Protein AF-X1Q0I4-F1 (afdb_monomer_lite)

Radius of gyration: 12.67 Å; chains: 1; bounding box: 29×26×35 Å

pLDDT: mean 94.73, std 5.37, range [65.88, 98.62]

Structure (mmCIF, N/CA/C/O backbone):
data_AF-X1Q0I4-F1
#
_entry.id   AF-X1Q0I4-F1
#
loop_
_atom_site.group_PDB
_atom_site.id
_atom_site.type_symbol
_atom_site.label_atom_id
_atom_site.label_alt_id
_atom_site.label_comp_id
_atom_site.label_asym_id
_atom_site.label_entity_id
_atom_site.label_seq_id
_atom_site.pdbx_PDB_ins_code
_atom_site.Cartn_x
_atom_site.Cartn_y
_atom_site.Cartn_z
_atom_site.occupancy
_atom_site.B_iso_or_equiv
_atom_site.auth_seq_id
_atom_site.auth_comp_id
_atom_site.auth_asym_id
_atom_site.auth_atom_id
_atom_site.pdbx_PDB_model_num
ATOM 1 N N . MET A 1 1 ? 5.621 -2.930 5.093 1.00 82.31 1 MET A N 1
ATOM 2 C CA . MET A 1 1 ? 5.048 -1.762 5.798 1.00 82.31 1 MET A CA 1
ATOM 3 C C . MET A 1 1 ? 3.550 -1.645 5.552 1.0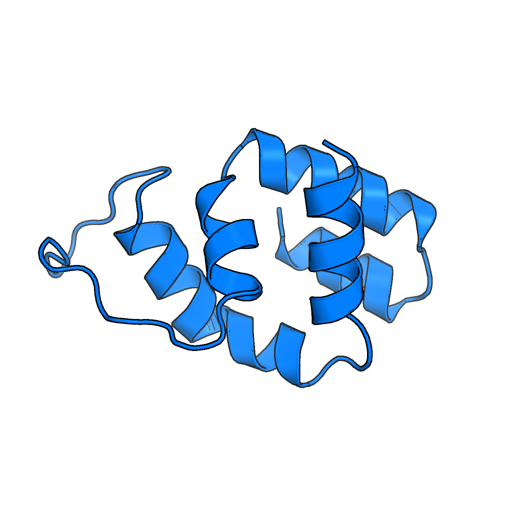0 82.31 1 MET A C 1
ATOM 5 O O . MET A 1 1 ? 2.805 -1.844 6.497 1.00 82.31 1 MET A O 1
ATOM 9 N N . TYR A 1 2 ? 3.084 -1.520 4.306 1.00 96.81 2 TYR A N 1
ATOM 10 C CA . TYR A 1 2 ? 1.644 -1.483 3.993 1.00 96.81 2 TYR A CA 1
ATOM 11 C C . TYR A 1 2 ? 0.802 -2.654 4.545 1.00 96.81 2 TYR A C 1
ATOM 13 O O . TYR A 1 2 ? -0.311 -2.435 5.007 1.00 96.81 2 TYR A O 1
ATOM 21 N N . GLY A 1 3 ? 1.323 -3.887 4.569 1.00 96.94 3 GLY A N 1
ATOM 22 C CA . GLY A 1 3 ? 0.603 -5.020 5.174 1.00 96.94 3 GLY A CA 1
ATOM 23 C C . GLY A 1 3 ? 0.296 -4.837 6.668 1.00 96.94 3 GLY A C 1
ATOM 24 O O . GLY A 1 3 ? -0.764 -5.249 7.127 1.00 96.94 3 GLY A O 1
ATOM 25 N N . ARG A 1 4 ? 1.178 -4.154 7.417 1.00 97.75 4 ARG A N 1
ATOM 26 C CA . ARG A 1 4 ? 0.941 -3.806 8.827 1.00 97.75 4 ARG A CA 1
ATOM 27 C C . ARG A 1 4 ? -0.208 -2.806 8.944 1.00 97.75 4 ARG A C 1
ATOM 29 O O . ARG A 1 4 ? -1.091 -3.015 9.765 1.00 97.75 4 ARG A O 1
ATOM 36 N N . ALA A 1 5 ? -0.219 -1.773 8.100 1.00 98.06 5 ALA A N 1
ATOM 37 C CA . ALA A 1 5 ? -1.299 -0.789 8.070 1.00 98.06 5 ALA A CA 1
ATOM 38 C C . ALA A 1 5 ? -2.660 -1.447 7.786 1.00 98.06 5 ALA A C 1
ATOM 40 O O . ALA A 1 5 ? -3.627 -1.186 8.495 1.00 98.06 5 ALA A O 1
ATOM 41 N N . LEU A 1 6 ? -2.721 -2.366 6.813 1.00 98.44 6 LEU A N 1
ATOM 42 C CA . LEU A 1 6 ? -3.951 -3.106 6.519 1.00 98.44 6 LEU A CA 1
ATOM 43 C C . LEU A 1 6 ? -4.399 -3.982 7.695 1.00 98.44 6 LEU A C 1
ATOM 45 O O . LEU A 1 6 ? -5.581 -3.990 8.025 1.00 98.44 6 LEU A O 1
ATOM 49 N N . ALA A 1 7 ? -3.476 -4.701 8.338 1.00 98.38 7 ALA A N 1
ATOM 50 C CA . ALA A 1 7 ? -3.803 -5.547 9.483 1.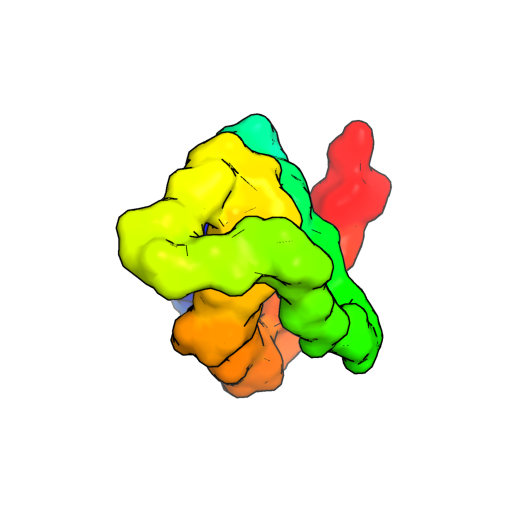00 98.38 7 ALA A CA 1
ATOM 51 C C . ALA A 1 7 ? -4.349 -4.727 10.665 1.00 98.38 7 ALA A C 1
ATOM 53 O O . ALA A 1 7 ? -5.375 -5.082 11.236 1.00 98.38 7 ALA A O 1
ATOM 54 N N . LEU A 1 8 ? -3.711 -3.599 10.994 1.00 98.62 8 LEU A N 1
ATOM 55 C CA . LEU A 1 8 ? -4.181 -2.685 12.043 1.00 98.62 8 LEU A CA 1
ATOM 56 C C . LEU A 1 8 ? -5.565 -2.114 11.709 1.00 98.62 8 LEU A C 1
ATOM 58 O O . LEU A 1 8 ? -6.451 -2.092 12.563 1.00 98.62 8 LEU A O 1
ATOM 62 N N . TYR A 1 9 ? -5.788 -1.743 10.445 1.00 98.38 9 TYR A N 1
ATOM 63 C CA . TYR A 1 9 ? -7.093 -1.286 9.975 1.00 98.38 9 TYR A CA 1
ATOM 64 C C . TYR A 1 9 ? -8.171 -2.369 10.141 1.00 98.38 9 TYR A C 1
ATOM 66 O O . TYR A 1 9 ? -9.253 -2.091 10.655 1.00 98.38 9 TYR A O 1
ATOM 74 N N . GLN A 1 10 ? -7.869 -3.619 9.772 1.00 98.06 10 GLN A N 1
ATOM 75 C CA . GLN A 1 10 ? -8.773 -4.764 9.945 1.00 98.06 10 GLN A CA 1
ATOM 76 C C . GLN A 1 10 ? -9.099 -5.052 11.418 1.00 98.06 10 GLN A C 1
ATOM 78 O O . GLN A 1 10 ? -10.199 -5.510 11.719 1.00 98.06 10 GLN A O 1
ATOM 83 N N . LEU A 1 11 ? -8.173 -4.759 12.334 1.00 98.31 11 LEU A N 1
ATOM 84 C CA . LEU A 1 11 ? -8.372 -4.874 13.782 1.00 98.31 11 LEU A CA 1
ATOM 85 C C . LEU A 1 11 ? -9.139 -3.685 14.390 1.00 98.31 11 LEU A C 1
ATOM 87 O O . LEU A 1 11 ? -9.394 -3.675 15.592 1.00 98.31 11 LEU A O 1
ATOM 91 N N . GLY A 1 12 ? -9.504 -2.676 13.591 1.00 97.75 12 GLY A N 1
ATOM 92 C CA . GLY A 1 12 ? -10.161 -1.456 14.066 1.00 97.75 12 GLY A CA 1
ATOM 93 C C . GLY A 1 12 ? -9.225 -0.476 14.785 1.00 97.75 12 GLY A C 1
ATOM 94 O O . GLY A 1 12 ? -9.691 0.524 15.330 1.00 97.75 12 GLY A O 1
ATOM 95 N N . GLN A 1 13 ? -7.914 -0.726 14.770 1.00 98.25 13 GLN A N 1
ATOM 96 C CA . GLN A 1 13 ? -6.885 0.116 15.388 1.00 98.25 13 GLN A CA 1
ATOM 97 C C . GLN A 1 13 ? -6.524 1.271 14.451 1.00 98.25 13 GLN A C 1
ATOM 99 O O . GLN A 1 13 ? -5.497 1.262 13.773 1.00 98.25 13 GLN A O 1
ATOM 104 N N . ARG A 1 14 ? -7.449 2.230 14.319 1.00 96.38 14 ARG A N 1
ATOM 105 C CA . ARG A 1 14 ? -7.390 3.235 13.249 1.00 96.38 14 ARG A CA 1
ATOM 106 C C . ARG A 1 14 ? -6.217 4.205 13.387 1.00 96.38 14 ARG A C 1
ATOM 108 O O . ARG A 1 14 ? -5.627 4.534 12.369 1.00 96.38 14 ARG A O 1
ATOM 115 N N . VAL A 1 15 ? -5.863 4.630 14.600 1.00 96.94 15 VAL A N 1
ATOM 116 C CA . VAL A 1 15 ? -4.754 5.579 14.820 1.00 96.94 15 VAL A CA 1
ATOM 117 C C . VAL A 1 15 ? -3.424 4.934 14.433 1.00 96.94 15 VAL A C 1
ATOM 119 O O . VAL A 1 15 ? -2.679 5.472 13.622 1.00 96.94 15 VAL A O 1
ATOM 122 N N . GLU A 1 16 ? -3.177 3.720 14.914 1.00 98.06 16 GLU A N 1
ATOM 123 C CA . GLU A 1 16 ? -1.964 2.964 14.616 1.00 98.06 16 GLU A CA 1
ATOM 124 C C . GLU A 1 16 ? -1.892 2.570 13.133 1.00 98.06 16 GLU A C 1
ATOM 126 O O . GLU A 1 16 ? -0.808 2.500 12.552 1.00 98.06 16 GLU A O 1
ATOM 131 N N . ALA A 1 17 ? -3.043 2.314 12.500 1.00 98.19 17 ALA A N 1
ATOM 132 C CA . ALA A 1 17 ? -3.117 2.087 11.062 1.00 98.19 17 ALA A CA 1
ATOM 133 C C . ALA A 1 17 ? -2.739 3.342 10.264 1.00 98.19 17 ALA A C 1
ATOM 135 O O . ALA A 1 17 ? -2.058 3.210 9.249 1.00 98.19 17 ALA A O 1
ATOM 136 N N . GLU A 1 18 ? -3.165 4.534 10.700 1.00 97.56 18 GLU A N 1
ATOM 137 C CA . GLU A 1 18 ? -2.804 5.810 10.066 1.00 97.56 18 GLU A CA 1
ATOM 138 C C . GLU A 1 18 ? -1.303 6.075 10.181 1.00 97.56 18 GLU A C 1
ATOM 140 O O . GLU A 1 18 ? -0.667 6.365 9.169 1.00 97.56 18 GLU A O 1
ATOM 145 N N . GLU A 1 19 ? -0.720 5.889 11.365 1.00 97.25 19 GLU A N 1
ATOM 146 C CA . GLU A 1 19 ? 0.726 6.025 11.587 1.00 97.25 19 GLU A CA 1
ATOM 147 C C . GLU A 1 19 ? 1.519 5.050 10.707 1.00 97.25 19 GLU A C 1
ATOM 149 O O . GLU A 1 19 ? 2.388 5.455 9.933 1.00 97.25 19 GLU A O 1
ATOM 154 N N . ALA A 1 20 ? 1.161 3.761 10.741 1.00 98.06 20 ALA A N 1
ATOM 155 C CA . ALA A 1 20 ? 1.825 2.738 9.939 1.00 98.06 20 ALA A CA 1
ATOM 156 C C . ALA A 1 20 ? 1.655 2.968 8.429 1.00 98.06 20 ALA A C 1
ATOM 158 O O . ALA A 1 20 ? 2.526 2.583 7.643 1.00 98.06 20 ALA A O 1
ATOM 159 N N . LEU A 1 21 ? 0.526 3.546 8.005 1.00 97.88 21 LEU A N 1
ATOM 160 C CA . LEU A 1 21 ? 0.310 3.910 6.611 1.00 97.88 21 LEU A CA 1
ATOM 161 C C . LEU A 1 21 ? 1.144 5.134 6.230 1.00 97.88 21 LEU A C 1
ATOM 163 O O . LEU A 1 21 ? 1.737 5.114 5.157 1.00 97.88 21 LEU A O 1
ATOM 167 N N . SER A 1 22 ? 1.249 6.148 7.093 1.00 96.94 22 SER A N 1
ATOM 168 C CA . SER A 1 22 ? 2.088 7.329 6.854 1.00 96.94 22 SER A CA 1
ATOM 169 C C . SER A 1 22 ? 3.547 6.939 6.635 1.00 96.94 22 SER A C 1
ATOM 171 O O . SER A 1 22 ? 4.115 7.270 5.598 1.00 96.94 22 SER A O 1
ATOM 173 N N . GLU A 1 23 ? 4.114 6.122 7.527 1.00 96.75 23 GLU A N 1
ATOM 174 C CA . GLU A 1 23 ? 5.478 5.588 7.382 1.00 96.75 23 GLU A CA 1
ATOM 175 C C . GLU A 1 23 ? 5.655 4.812 6.063 1.00 96.75 23 GLU A C 1
ATOM 177 O O . GLU A 1 23 ? 6.673 4.910 5.373 1.00 96.75 23 GLU A O 1
ATOM 182 N N . ALA A 1 24 ? 4.646 4.021 5.682 1.00 97.31 24 ALA A N 1
ATOM 183 C CA . ALA A 1 24 ? 4.686 3.244 4.450 1.00 97.31 24 ALA A CA 1
ATOM 184 C C . ALA A 1 24 ? 4.624 4.131 3.193 1.00 97.31 24 ALA A C 1
ATOM 186 O O . ALA A 1 24 ? 5.293 3.821 2.203 1.00 97.31 24 ALA A O 1
ATOM 187 N N . MET A 1 25 ? 3.839 5.209 3.237 1.00 96.81 25 MET A N 1
ATOM 188 C CA . MET A 1 25 ? 3.713 6.197 2.164 1.00 96.81 25 MET A CA 1
ATOM 189 C C . MET A 1 25 ? 4.973 7.046 2.018 1.00 96.81 25 MET A C 1
ATOM 191 O O . MET A 1 25 ? 5.385 7.299 0.893 1.00 96.81 25 MET A O 1
ATOM 195 N N . GLU A 1 26 ? 5.631 7.413 3.116 1.00 95.75 26 GLU A N 1
ATOM 196 C CA . GLU A 1 26 ? 6.919 8.117 3.074 1.00 95.75 26 GLU A CA 1
ATOM 197 C C . GLU A 1 26 ? 8.006 7.277 2.392 1.00 95.75 26 GLU A C 1
ATOM 199 O O . GLU A 1 26 ? 8.801 7.790 1.606 1.00 95.75 26 GLU A O 1
ATOM 204 N N . PHE A 1 27 ? 8.028 5.968 2.656 1.00 95.50 27 PHE A N 1
ATOM 205 C CA . PHE A 1 27 ? 9.052 5.082 2.107 1.00 95.50 27 PHE A CA 1
ATOM 206 C C . PHE A 1 27 ? 8.756 4.614 0.676 1.00 95.50 27 PHE A C 1
ATOM 208 O O . PHE A 1 27 ? 9.670 4.450 -0.130 1.00 95.50 27 PHE A O 1
ATOM 215 N N . LEU A 1 28 ? 7.486 4.355 0.353 1.00 96.69 28 LEU A N 1
ATOM 216 C CA . LEU A 1 28 ? 7.047 3.827 -0.943 1.00 96.69 28 LEU A CA 1
ATOM 217 C C . LEU A 1 28 ? 5.762 4.539 -1.402 1.00 96.69 28 LEU A C 1
ATOM 219 O O . LEU A 1 28 ? 4.695 3.914 -1.432 1.00 96.69 28 LEU A O 1
ATOM 223 N N . PRO A 1 29 ? 5.834 5.825 -1.785 1.00 96.56 29 PRO A N 1
ATOM 224 C CA . PRO A 1 29 ? 4.652 6.637 -2.097 1.00 96.56 29 PRO A CA 1
ATOM 225 C C . PRO A 1 29 ? 3.859 6.096 -3.292 1.00 96.56 29 PRO A C 1
ATOM 227 O O . PRO A 1 29 ? 2.629 6.033 -3.261 1.00 96.56 29 PRO A O 1
ATOM 230 N N . LEU A 1 30 ? 4.557 5.582 -4.313 1.00 96.88 30 LEU A N 1
ATOM 231 C CA . LEU A 1 30 ? 3.917 5.045 -5.516 1.00 96.88 30 LEU A CA 1
ATOM 232 C C . LEU A 1 30 ? 3.026 3.830 -5.235 1.00 96.88 30 LEU A C 1
ATOM 234 O O . LEU A 1 30 ? 2.115 3.557 -6.012 1.00 96.88 30 LEU A O 1
ATOM 238 N N . VAL A 1 31 ? 3.253 3.102 -4.136 1.00 97.56 31 VAL A N 1
ATOM 239 C CA . VAL A 1 31 ? 2.393 1.978 -3.744 1.00 97.56 31 VAL A CA 1
ATOM 240 C C . VAL A 1 31 ? 1.007 2.473 -3.329 1.00 97.56 31 VAL A C 1
ATOM 242 O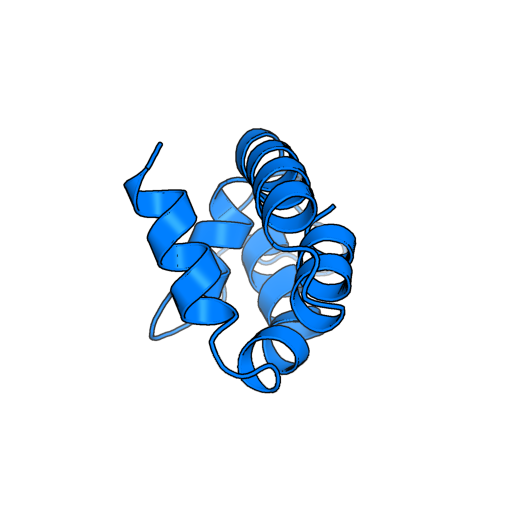 O . VAL A 1 31 ? 0.012 1.895 -3.764 1.00 97.56 31 VAL A O 1
ATOM 245 N N . ALA A 1 32 ? 0.918 3.538 -2.528 1.00 97.19 32 ALA A N 1
ATOM 246 C CA . ALA A 1 32 ? -0.367 4.10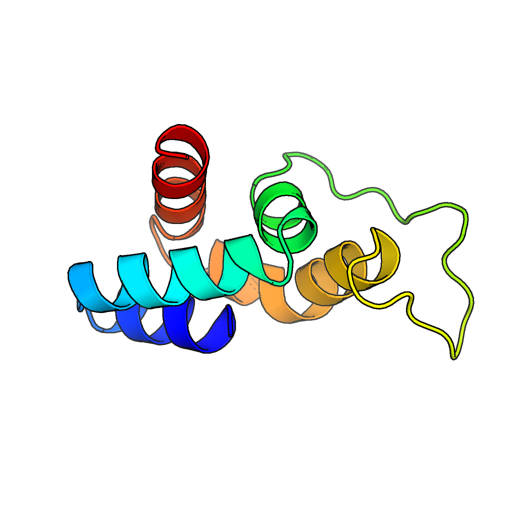9 -2.127 1.00 97.19 32 ALA A CA 1
ATOM 247 C C . ALA A 1 32 ? -1.124 4.672 -3.330 1.00 97.19 32 ALA A C 1
ATOM 249 O O . ALA A 1 32 ? -2.309 4.377 -3.498 1.00 97.19 32 ALA A O 1
ATOM 250 N N . GLU A 1 33 ? -0.432 5.399 -4.212 1.00 96.69 33 GLU A N 1
ATOM 251 C CA . GLU A 1 33 ? -1.016 5.863 -5.471 1.00 96.69 33 GLU A CA 1
ATOM 252 C C . GLU A 1 33 ? -1.530 4.693 -6.314 1.00 96.69 33 GLU A C 1
ATOM 254 O O . GLU A 1 33 ? -2.643 4.735 -6.840 1.00 96.69 33 GLU A O 1
ATOM 259 N N . GLU A 1 34 ? -0.735 3.629 -6.447 1.00 97.75 34 GLU A N 1
ATOM 260 C CA . GLU A 1 34 ? -1.124 2.455 -7.218 1.00 97.75 34 GLU A CA 1
ATOM 261 C C . GLU A 1 34 ? -2.326 1.745 -6.601 1.00 97.75 34 GLU A C 1
ATOM 263 O O . GLU A 1 34 ? -3.195 1.323 -7.352 1.00 97.75 34 GLU A O 1
ATOM 268 N N . LEU A 1 35 ? -2.446 1.663 -5.273 1.00 97.56 35 LEU A N 1
ATOM 269 C CA . LEU A 1 35 ? -3.592 1.041 -4.601 1.00 97.56 35 LEU A CA 1
ATOM 270 C C . LEU A 1 35 ? -4.922 1.734 -4.916 1.00 97.56 35 LEU A C 1
ATOM 272 O O . LEU A 1 35 ? -5.934 1.053 -5.099 1.00 97.56 35 LEU A O 1
ATOM 276 N N . VAL A 1 36 ? -4.935 3.067 -4.992 1.00 96.81 36 VAL A N 1
ATOM 277 C CA . VAL A 1 36 ? -6.177 3.846 -5.147 1.00 96.81 36 VAL A CA 1
ATOM 278 C C . VAL A 1 36 ? -6.592 4.074 -6.601 1.00 96.81 36 VAL A C 1
ATOM 280 O O . VAL A 1 36 ? -7.722 4.520 -6.842 1.00 96.81 36 VAL A O 1
ATOM 283 N N . LYS A 1 37 ? -5.722 3.755 -7.572 1.00 95.31 37 LYS A N 1
ATOM 284 C CA . LYS A 1 37 ? -6.009 3.877 -9.011 1.00 95.31 37 LYS A CA 1
ATOM 285 C C . LYS A 1 37 ? -7.250 3.078 -9.407 1.00 95.31 37 LYS A C 1
ATOM 287 O O . LYS A 1 37 ? -7.455 1.944 -8.995 1.00 95.31 37 LYS A O 1
ATOM 292 N N . GLY A 1 38 ? -8.046 3.646 -10.314 1.00 90.62 38 GLY A N 1
ATOM 293 C CA . GLY A 1 38 ? -9.162 2.925 -10.940 1.00 90.62 38 GLY A CA 1
ATOM 294 C C . GLY A 1 38 ? -8.714 1.879 -11.968 1.00 90.62 38 GLY A C 1
ATOM 295 O O . GLY A 1 38 ? -9.461 0.959 -12.292 1.00 90.62 38 GLY A O 1
ATOM 296 N N . ARG A 1 39 ? -7.492 2.008 -12.504 1.00 92.38 39 ARG A N 1
ATOM 297 C CA . ARG A 1 39 ? -6.920 1.078 -13.482 1.00 92.38 39 ARG A CA 1
ATOM 298 C C . ARG A 1 39 ? -5.410 0.953 -13.298 1.00 92.38 39 ARG A C 1
ATOM 300 O O . ARG A 1 39 ? -4.694 1.940 -13.436 1.00 92.38 39 ARG A O 1
ATOM 307 N N . HIS A 1 40 ? -4.951 -0.279 -13.121 1.00 94.06 40 HIS A N 1
ATOM 308 C CA . HIS A 1 40 ? -3.551 -0.629 -12.871 1.00 94.06 40 HIS A CA 1
ATOM 309 C C . HIS A 1 40 ? -2.934 -1.149 -14.166 1.00 94.06 40 HIS A C 1
ATOM 311 O O . HIS A 1 40 ? -3.155 -2.292 -14.572 1.00 94.06 40 HIS A O 1
ATOM 317 N N . ARG A 1 41 ? -2.259 -0.271 -14.910 1.00 92.19 41 ARG A N 1
ATOM 318 C CA . ARG A 1 41 ? -1.616 -0.653 -16.173 1.00 92.19 41 ARG A CA 1
ATOM 319 C C . ARG A 1 41 ? -0.214 -1.159 -15.873 1.00 92.19 41 ARG A C 1
ATOM 321 O O . ARG A 1 41 ? 0.548 -0.458 -15.221 1.00 92.19 41 ARG A O 1
ATOM 328 N N . LYS A 1 42 ? 0.133 -2.323 -16.427 1.00 91.88 42 LYS A N 1
ATOM 329 C CA . LYS A 1 42 ? 1.498 -2.850 -16.391 1.00 91.88 42 LYS A CA 1
ATOM 330 C C . LYS A 1 42 ? 2.493 -1.779 -16.886 1.00 91.88 42 LYS A C 1
ATOM 332 O O . LYS A 1 42 ? 2.322 -1.302 -18.014 1.00 91.88 42 LYS A O 1
ATOM 337 N N . PRO A 1 43 ? 3.505 -1.406 -16.081 1.00 90.25 43 PRO A N 1
ATOM 338 C CA . PRO A 1 43 ? 4.565 -0.494 -16.497 1.00 90.25 43 PRO A CA 1
ATOM 339 C C . PRO A 1 43 ? 5.308 -1.006 -17.735 1.00 90.25 43 PRO A C 1
ATOM 341 O O . PRO A 1 43 ? 5.456 -2.216 -17.923 1.00 90.25 43 PRO A O 1
ATOM 344 N N . LYS A 1 44 ? 5.776 -0.084 -18.585 1.00 85.00 44 LYS A N 1
ATOM 345 C CA . LYS A 1 44 ? 6.522 -0.430 -19.809 1.00 85.00 44 LYS A CA 1
ATOM 346 C C . LYS A 1 44 ? 7.871 -1.075 -19.494 1.00 85.00 44 LYS A C 1
ATOM 348 O O . LYS A 1 44 ? 8.261 -2.010 -20.182 1.00 85.00 44 LYS A O 1
ATOM 353 N N . ASP A 1 45 ? 8.505 -0.632 -18.415 1.00 79.25 45 ASP A N 1
ATOM 354 C CA . ASP A 1 45 ? 9.853 -1.046 -18.014 1.00 79.25 45 ASP A CA 1
ATOM 355 C C . ASP A 1 45 ? 9.844 -2.257 -17.066 1.00 79.25 45 ASP A C 1
ATOM 357 O O . ASP A 1 45 ? 10.799 -2.497 -16.334 1.00 79.25 45 ASP A O 1
ATOM 361 N N . LEU A 1 46 ? 8.752 -3.037 -17.053 1.00 85.19 46 LEU A N 1
ATOM 362 C CA . LEU A 1 46 ? 8.645 -4.230 -16.216 1.00 85.19 46 LEU A CA 1
ATOM 363 C C . LEU A 1 46 ? 9.593 -5.323 -16.737 1.00 85.19 46 LEU A C 1
ATOM 365 O O . LEU A 1 46 ? 9.231 -6.097 -17.630 1.00 85.19 46 LEU A O 1
ATOM 369 N N . HIS A 1 47 ? 10.795 -5.398 -16.171 1.00 82.38 47 HIS A N 1
ATOM 370 C CA . HIS A 1 47 ? 11.790 -6.396 -16.542 1.00 82.38 47 HIS A CA 1
ATOM 371 C C . HIS A 1 47 ? 11.658 -7.652 -15.665 1.00 82.38 47 HIS A C 1
ATOM 373 O O . HIS A 1 47 ? 11.723 -7.558 -14.439 1.00 82.38 47 HIS A O 1
ATOM 379 N N . PRO A 1 48 ? 11.507 -8.855 -16.245 1.00 81.00 48 PRO A N 1
ATOM 380 C CA . PRO A 1 48 ? 11.523 -10.090 -15.467 1.00 81.00 48 PRO A CA 1
ATOM 381 C C . PRO A 1 48 ? 12.823 -10.217 -14.660 1.00 81.00 48 PRO A C 1
ATOM 383 O O . PRO A 1 48 ? 13.907 -9.999 -15.200 1.00 81.00 48 PRO A O 1
ATOM 386 N N . GLY A 1 49 ? 12.712 -10.555 -13.375 1.00 83.75 49 GLY A N 1
ATOM 387 C CA . GLY A 1 49 ? 13.860 -10.741 -12.479 1.00 83.75 49 GLY A CA 1
ATOM 388 C C . GLY A 1 49 ? 14.434 -9.464 -11.854 1.00 83.75 49 GLY A C 1
ATOM 389 O O . GLY A 1 49 ? 15.331 -9.573 -11.024 1.00 83.75 49 GLY A O 1
ATOM 390 N N . TYR A 1 50 ? 13.908 -8.282 -12.193 1.00 88.25 50 TYR A N 1
ATOM 391 C CA . TYR A 1 50 ? 14.315 -7.012 -11.591 1.00 88.25 50 TYR A CA 1
ATOM 392 C C . TYR A 1 50 ? 13.098 -6.236 -11.093 1.00 88.25 50 TYR A C 1
ATOM 394 O O . TYR A 1 50 ? 12.022 -6.280 -11.687 1.00 88.25 50 TYR A O 1
ATOM 402 N N . VAL A 1 51 ? 13.288 -5.525 -9.987 1.00 91.50 51 VAL A N 1
ATOM 403 C CA . VAL A 1 51 ? 12.320 -4.576 -9.441 1.00 91.50 51 VAL A CA 1
ATOM 404 C C . VAL A 1 51 ? 13.086 -3.328 -9.037 1.00 91.50 51 VAL A C 1
ATOM 406 O O . VAL A 1 51 ? 14.064 -3.404 -8.291 1.00 91.50 51 VAL A O 1
ATOM 409 N N . THR A 1 52 ? 12.634 -2.182 -9.521 1.00 93.62 52 THR A N 1
ATOM 410 C CA . THR A 1 52 ? 13.154 -0.879 -9.135 1.00 93.62 52 THR A CA 1
ATOM 411 C C . THR A 1 52 ? 12.614 -0.546 -7.754 1.00 93.62 52 THR A C 1
ATOM 413 O O . THR A 1 52 ? 11.409 -0.401 -7.557 1.00 93.62 52 THR A O 1
ATOM 416 N N . HIS A 1 53 ? 13.500 -0.438 -6.767 1.00 93.38 53 HIS A N 1
ATOM 417 C CA . HIS A 1 53 ? 13.097 -0.038 -5.423 1.00 93.38 53 HIS A CA 1
ATOM 418 C C . HIS A 1 53 ? 12.489 1.374 -5.449 1.00 93.38 53 HIS A C 1
ATOM 420 O O . HIS A 1 53 ? 13.100 2.298 -5.979 1.00 93.38 53 HIS A O 1
ATOM 426 N N . GLY A 1 54 ? 11.279 1.527 -4.911 1.00 93.69 54 GLY A N 1
ATOM 427 C CA . GLY A 1 54 ? 10.487 2.756 -4.979 1.00 93.69 54 GLY A CA 1
ATOM 428 C C . GLY A 1 54 ? 9.851 3.033 -6.345 1.00 93.69 54 GLY A C 1
ATOM 429 O O . GLY A 1 54 ? 9.198 4.059 -6.507 1.00 93.69 54 GLY A O 1
ATOM 430 N N . GLY A 1 55 ? 10.034 2.150 -7.330 1.00 95.06 55 GLY A N 1
ATOM 431 C CA . GLY A 1 55 ? 9.576 2.341 -8.702 1.00 95.06 55 GLY A CA 1
ATOM 432 C C . GLY A 1 55 ? 8.122 1.939 -8.952 1.00 95.06 55 GLY A C 1
ATOM 433 O O . GLY A 1 55 ? 7.454 1.289 -8.143 1.00 95.06 55 GLY A O 1
ATOM 434 N N . ALA A 1 56 ? 7.626 2.312 -10.133 1.00 95.12 56 ALA A N 1
ATOM 435 C CA . ALA A 1 56 ? 6.274 1.976 -10.580 1.00 95.12 56 ALA A CA 1
ATOM 436 C C . ALA A 1 56 ? 6.074 0.465 -10.801 1.00 95.12 56 ALA A C 1
ATOM 438 O O . ALA A 1 56 ? 4.964 -0.042 -10.658 1.00 95.12 56 ALA A O 1
ATOM 439 N N . ASP A 1 57 ? 7.137 -0.262 -11.143 1.00 94.88 57 ASP A N 1
ATOM 440 C CA . ASP A 1 57 ? 7.155 -1.724 -11.227 1.00 94.88 57 ASP A CA 1
ATOM 441 C C . ASP A 1 57 ? 6.934 -2.372 -9.857 1.00 94.88 57 ASP A C 1
ATOM 443 O O . ASP A 1 57 ? 6.086 -3.256 -9.741 1.00 94.88 57 ASP A O 1
ATOM 447 N N . GLN A 1 58 ? 7.607 -1.889 -8.810 1.00 95.31 58 GLN A N 1
ATOM 448 C CA . GLN A 1 58 ? 7.380 -2.345 -7.441 1.00 95.31 58 GLN A CA 1
ATOM 449 C C . GLN A 1 58 ? 5.949 -2.061 -6.988 1.00 95.31 58 GLN A C 1
ATOM 451 O O . GLN A 1 58 ? 5.297 -2.946 -6.436 1.00 95.31 58 GLN A O 1
ATOM 456 N N . ALA A 1 59 ? 5.447 -0.851 -7.239 1.00 96.75 59 ALA A N 1
ATOM 457 C CA . ALA A 1 59 ? 4.079 -0.484 -6.894 1.00 96.75 59 ALA A CA 1
ATOM 458 C C . ALA A 1 59 ? 3.047 -1.373 -7.604 1.00 96.75 59 ALA A C 1
ATOM 460 O O . ALA A 1 59 ? 2.112 -1.877 -6.978 1.00 96.75 59 ALA A O 1
ATOM 461 N N . TYR A 1 60 ? 3.255 -1.631 -8.896 1.00 96.00 60 TYR A N 1
ATOM 462 C CA . TYR A 1 60 ? 2.400 -2.508 -9.686 1.00 96.00 60 TYR A CA 1
ATOM 463 C C . TYR A 1 60 ? 2.431 -3.961 -9.190 1.00 96.00 60 TYR A C 1
ATOM 465 O O . TYR A 1 60 ? 1.373 -4.575 -9.045 1.00 96.00 60 TYR A O 1
ATOM 473 N N . TYR A 1 61 ? 3.611 -4.510 -8.881 1.00 95.44 61 TYR A N 1
ATOM 474 C CA . TYR A 1 61 ? 3.721 -5.853 -8.303 1.00 95.44 61 TYR A CA 1
ATOM 475 C C . TYR A 1 61 ? 3.063 -5.944 -6.930 1.00 95.44 61 TYR A C 1
ATOM 477 O O . TYR A 1 61 ? 2.296 -6.874 -6.686 1.00 95.44 61 TYR A O 1
ATOM 485 N N . TYR A 1 62 ? 3.280 -4.944 -6.073 1.00 96.75 62 TYR A N 1
ATOM 486 C CA . TYR A 1 62 ? 2.596 -4.865 -4.790 1.00 96.75 62 TYR A CA 1
ATOM 487 C C . TYR A 1 62 ? 1.078 -4.904 -4.978 1.00 96.75 62 TYR A C 1
ATOM 489 O O . TYR A 1 62 ? 0.389 -5.656 -4.293 1.00 96.75 62 TYR A O 1
ATOM 497 N N . TRP A 1 63 ? 0.538 -4.132 -5.925 1.00 96.94 63 TRP A N 1
ATOM 498 C CA . TRP A 1 63 ? -0.891 -4.162 -6.211 1.00 96.94 63 TRP A CA 1
ATOM 499 C C . TRP A 1 63 ? -1.369 -5.536 -6.707 1.00 96.94 63 TRP A C 1
ATOM 501 O O . TRP A 1 63 ? -2.423 -5.987 -6.263 1.00 96.94 63 TRP A O 1
ATOM 511 N N . ILE A 1 64 ? -0.623 -6.214 -7.587 1.00 96.00 64 ILE A N 1
ATOM 512 C CA . ILE A 1 64 ? -1.004 -7.556 -8.061 1.00 96.00 64 ILE A CA 1
ATOM 513 C C . ILE A 1 64 ? -1.134 -8.523 -6.882 1.00 96.00 64 ILE A C 1
ATOM 515 O O . ILE A 1 64 ? -2.123 -9.247 -6.782 1.00 96.00 64 ILE A O 1
ATOM 519 N N . GLU A 1 65 ? -0.133 -8.538 -6.006 1.00 95.62 65 GLU A N 1
ATOM 520 C CA . GLU A 1 65 ? -0.042 -9.515 -4.923 1.00 95.62 65 GLU A CA 1
ATOM 521 C C . GLU A 1 65 ? -0.960 -9.167 -3.754 1.00 95.62 65 GLU A C 1
ATOM 523 O O . GLU A 1 65 ? -1.646 -10.029 -3.214 1.00 95.62 65 GLU A O 1
ATOM 528 N N . GLN A 1 66 ? -0.986 -7.893 -3.363 1.00 97.44 66 GLN A N 1
ATOM 529 C CA . GLN A 1 66 ? -1.612 -7.448 -2.123 1.00 97.44 66 GLN A CA 1
ATOM 530 C C . GLN A 1 66 ? -2.921 -6.694 -2.348 1.00 97.44 66 GLN A C 1
ATOM 532 O O . GLN A 1 66 ? -3.792 -6.700 -1.479 1.00 97.44 66 GLN A O 1
ATOM 537 N N . GLY A 1 67 ? -3.108 -6.069 -3.514 1.00 96.94 67 GLY A N 1
ATOM 538 C CA . GLY A 1 67 ? -4.301 -5.291 -3.862 1.00 96.94 67 GLY A CA 1
ATOM 539 C C . GLY A 1 67 ? -5.636 -6.018 -3.643 1.00 96.94 67 GLY A C 1
ATOM 540 O O . GLY A 1 67 ? -6.574 -5.371 -3.170 1.00 96.94 67 GLY A O 1
ATOM 541 N N . PRO A 1 68 ? -5.766 -7.337 -3.900 1.00 97.56 68 PRO A N 1
ATOM 542 C CA . PRO A 1 68 ? -6.975 -8.085 -3.553 1.00 97.56 68 PRO A CA 1
ATOM 543 C C . PRO A 1 68 ? -7.342 -8.019 -2.064 1.00 97.56 68 PRO A C 1
ATOM 545 O O . PRO A 1 68 ? -8.518 -7.883 -1.741 1.00 97.56 68 PRO A O 1
ATOM 548 N N . HIS A 1 69 ? -6.369 -8.043 -1.148 1.00 97.94 69 HIS A N 1
ATOM 549 C CA . HIS A 1 69 ? -6.634 -7.946 0.294 1.00 97.94 69 HIS A CA 1
ATOM 550 C C . HIS A 1 69 ? -7.190 -6.573 0.685 1.00 97.94 69 HIS A C 1
ATOM 552 O O . HIS A 1 69 ? -8.125 -6.490 1.482 1.00 97.94 69 HIS A O 1
ATOM 558 N N . TRP A 1 70 ? -6.680 -5.504 0.068 1.00 98.06 70 TRP A N 1
ATOM 559 C CA . TRP A 1 70 ? -7.219 -4.152 0.241 1.00 98.06 70 TRP A CA 1
ATOM 560 C C . TRP A 1 70 ? -8.641 -4.039 -0.305 1.00 98.06 70 TRP A C 1
ATOM 562 O O . TRP A 1 70 ? -9.514 -3.502 0.366 1.00 98.06 70 TRP A O 1
ATOM 572 N N . LYS A 1 71 ? -8.900 -4.593 -1.496 1.00 97.38 71 LYS A N 1
ATOM 573 C CA . LYS A 1 71 ? -10.239 -4.598 -2.111 1.00 97.38 71 LYS A CA 1
ATOM 574 C C . LYS A 1 71 ? -11.260 -5.391 -1.300 1.00 97.38 71 LYS A C 1
ATOM 576 O O . LYS A 1 71 ? -12.415 -4.990 -1.225 1.00 97.38 71 LYS A O 1
ATOM 581 N N . ASN A 1 72 ? -10.829 -6.493 -0.695 1.00 97.88 72 ASN A N 1
ATOM 582 C CA . ASN A 1 72 ? -11.684 -7.357 0.114 1.00 97.88 72 ASN A CA 1
ATOM 583 C C . ASN A 1 72 ? -11.892 -6.834 1.542 1.00 97.88 72 ASN A C 1
ATOM 585 O O . ASN A 1 72 ? -12.695 -7.404 2.275 1.00 97.88 72 ASN A O 1
ATOM 589 N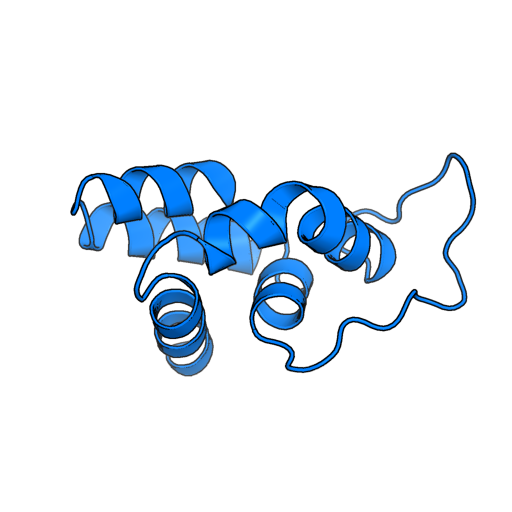 N . THR A 1 73 ? -11.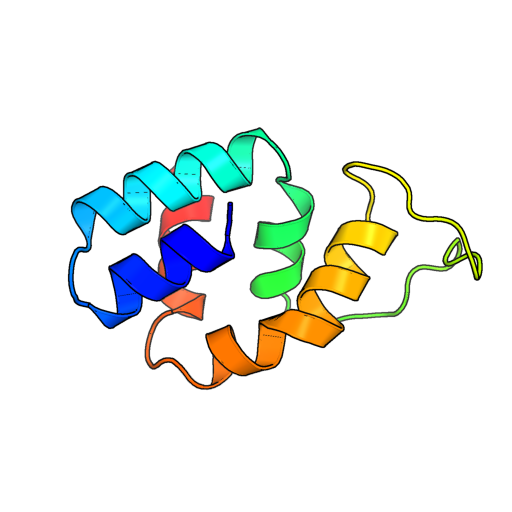195 -5.768 1.942 1.00 97.94 73 THR A N 1
ATOM 590 C CA . THR A 1 73 ? -11.376 -5.128 3.247 1.00 97.94 73 THR A CA 1
ATOM 591 C C . THR A 1 73 ? -12.277 -3.901 3.081 1.00 97.94 73 THR A C 1
ATOM 593 O O . THR A 1 73 ? -11.850 -2.918 2.467 1.00 97.94 73 THR A O 1
ATOM 596 N N . PRO A 1 74 ? -13.521 -3.917 3.601 1.00 98.12 74 PRO A N 1
ATOM 597 C CA . PRO A 1 74 ? -14.446 -2.797 3.455 1.00 98.12 74 PRO A CA 1
ATOM 598 C C . PRO A 1 74 ? -13.833 -1.485 3.950 1.00 98.12 74 PRO A C 1
ATOM 600 O O . PRO A 1 74 ? -13.290 -1.427 5.047 1.00 98.12 74 PRO A O 1
ATOM 603 N N . GLY A 1 75 ? -13.901 -0.436 3.129 1.00 97.88 75 GLY A N 1
ATOM 604 C CA . GLY A 1 75 ? -13.392 0.895 3.476 1.00 97.88 75 GLY A CA 1
ATOM 605 C C . GLY A 1 75 ? -11.871 1.072 3.403 1.00 97.88 75 GLY A C 1
ATOM 606 O O . GLY A 1 75 ? -11.417 2.212 3.419 1.00 97.88 75 GLY A O 1
ATOM 607 N N . ALA A 1 76 ? -11.071 0.012 3.237 1.00 97.94 76 ALA A N 1
ATOM 608 C CA . ALA A 1 76 ? -9.609 0.127 3.296 1.00 97.94 76 ALA A CA 1
ATOM 609 C C . ALA A 1 76 ? -9.013 0.981 2.165 1.00 97.94 76 ALA A C 1
ATOM 611 O O . ALA A 1 76 ? -8.075 1.735 2.389 1.00 97.94 76 ALA A O 1
ATOM 612 N N . LEU A 1 77 ? -9.559 0.909 0.946 1.00 98.06 77 LEU A N 1
ATOM 613 C CA . LEU A 1 77 ? -9.100 1.779 -0.146 1.00 98.06 77 LEU A CA 1
ATOM 614 C C . LEU A 1 77 ? -9.511 3.240 0.052 1.00 98.06 77 LEU A C 1
ATOM 616 O O . LEU A 1 77 ? -8.776 4.129 -0.363 1.00 98.06 77 LEU A O 1
ATOM 620 N N . GLU A 1 78 ? -10.659 3.491 0.684 1.00 98.00 78 GLU A N 1
ATOM 621 C CA . GLU A 1 78 ? -11.077 4.856 1.009 1.00 98.00 78 GLU A CA 1
ATOM 622 C C . GLU A 1 78 ? -10.204 5.441 2.113 1.00 98.00 78 GLU A C 1
ATOM 624 O O . GLU A 1 78 ? -9.726 6.561 1.995 1.00 98.00 78 GLU A O 1
ATOM 629 N N . PHE A 1 79 ? -9.877 4.626 3.112 1.00 97.81 79 PHE A N 1
ATOM 630 C CA . PHE A 1 79 ? -8.902 4.957 4.137 1.00 97.81 79 PHE A CA 1
ATOM 631 C C . PHE A 1 79 ? -7.546 5.380 3.543 1.00 97.81 79 PHE A C 1
ATOM 633 O O . PHE A 1 79 ? -7.002 6.412 3.932 1.00 97.81 79 PHE A O 1
ATOM 640 N N . VAL A 1 80 ? -7.033 4.656 2.538 1.00 97.62 80 VAL A N 1
ATOM 641 C CA . VAL A 1 80 ? -5.798 5.063 1.841 1.00 97.62 80 VAL A CA 1
ATOM 642 C C . VAL A 1 80 ? -5.966 6.413 1.134 1.00 97.62 80 VAL A C 1
ATOM 644 O O . VAL A 1 80 ? -5.067 7.247 1.211 1.00 97.62 80 VAL A O 1
ATOM 647 N N . ARG A 1 81 ? -7.112 6.673 0.485 1.00 97.56 81 ARG A N 1
ATOM 648 C CA . ARG A 1 81 ? -7.390 7.974 -0.158 1.00 97.56 81 ARG A CA 1
ATOM 649 C C . ARG A 1 81 ? -7.447 9.119 0.847 1.00 97.56 81 ARG A C 1
ATOM 651 O O . ARG A 1 81 ? -6.874 10.173 0.595 1.00 97.56 81 ARG A O 1
ATOM 658 N N . GLU A 1 82 ? -8.113 8.917 1.979 1.00 96.44 82 GLU A N 1
ATOM 659 C CA . GLU A 1 82 ? -8.186 9.904 3.057 1.00 96.44 82 GLU A CA 1
ATOM 660 C C . GLU A 1 82 ? -6.795 10.250 3.598 1.00 96.44 82 GLU A C 1
ATOM 662 O O . GLU A 1 82 ? -6.521 11.411 3.887 1.00 96.44 82 GLU A O 1
ATOM 667 N N . CYS A 1 83 ? -5.910 9.263 3.752 1.00 94.88 83 CYS A N 1
ATOM 668 C CA . CYS A 1 83 ? -4.532 9.496 4.184 1.00 94.88 83 CYS A CA 1
ATOM 669 C C . CYS A 1 83 ? -3.695 10.217 3.116 1.00 94.88 83 CYS A C 1
ATOM 671 O O . CYS A 1 83 ? -2.980 11.152 3.462 1.00 94.88 83 CYS A O 1
ATOM 673 N N . LEU A 1 84 ? -3.828 9.855 1.835 1.00 93.44 84 LEU A N 1
ATOM 674 C CA . LEU A 1 84 ? -3.137 10.538 0.731 1.00 93.44 84 LEU A CA 1
ATOM 675 C C . LEU A 1 84 ? -3.522 12.017 0.617 1.00 93.44 84 LEU A C 1
ATOM 677 O O . LEU A 1 84 ? -2.663 12.853 0.380 1.00 93.44 84 LEU A O 1
ATOM 681 N N . ASN A 1 85 ? -4.800 12.348 0.809 1.00 92.12 85 ASN A N 1
ATOM 682 C CA . ASN A 1 85 ? -5.287 13.729 0.719 1.00 92.12 85 ASN A CA 1
ATOM 683 C C . ASN A 1 85 ? -4.884 14.606 1.921 1.00 92.12 85 ASN A C 1
ATOM 685 O O . ASN A 1 85 ? -5.142 15.809 1.902 1.00 92.12 85 ASN A O 1
ATOM 689 N N . ARG A 1 86 ? -4.349 14.003 2.992 1.00 86.31 86 ARG A N 1
ATOM 690 C CA . ARG A 1 86 ? -3.914 14.694 4.216 1.00 86.31 86 ARG A CA 1
ATOM 691 C C . ARG A 1 86 ? -2.414 15.023 4.225 1.00 86.31 86 ARG A C 1
ATOM 693 O O . ARG A 1 86 ? -2.003 15.774 5.108 1.00 86.31 86 ARG A O 1
ATOM 700 N N . GLN A 1 87 ? -1.632 14.464 3.297 1.00 65.88 87 GLN A N 1
ATOM 701 C CA . GLN A 1 87 ? -0.228 14.831 3.056 1.00 65.88 87 GLN A CA 1
ATOM 702 C C . GLN A 1 87 ? -0.132 16.060 2.148 1.00 65.88 87 GLN A C 1
ATOM 704 O O . GLN A 1 87 ? 0.806 16.857 2.366 1.00 65.88 87 GLN A O 1
#

Secondary structure (DSSP, 8-state):
-HHHHHHHHHTT-HHHHHHHHHHHHHH-HHHHHHHH-S--PPPTT--TT---TTSHHHHHHHHHHHHHHHHTSTTHHHHHHHHHTT-

Foldseek 3Di:
DLVVLLVCVLVVVNVVSLVVLVVVCVQQVLLLVQLLDPDQDQDPPQDPPDDDRSDSNVSSVCCVVCSVSQVPRPCSNVSSVVSVVVD

Organism: NCBI:txid412755

Sequence (87 aa):
MYGRALALYQLGQRVEAEEALSEAMEFLPLVAEELVKGRHRKPKDLHPGYVTHGGADQAYYYWIEQGPHWKNTPGALEFVRECLNRQ